Protein AF-A0A940THN2-F1 (afdb_monomer)

pLDDT: mean 83.12, std 12.61, range [49.47, 96.31]

Structure (mmCIF, N/CA/C/O backbone):
data_AF-A0A940THN2-F1
#
_entry.id   AF-A0A940THN2-F1
#
loop_
_atom_site.group_PDB
_atom_site.id
_atom_site.type_symbol
_atom_site.label_atom_id
_atom_site.label_alt_id
_atom_site.label_comp_id
_atom_site.label_asym_id
_atom_site.label_entity_id
_atom_site.label_seq_id
_atom_site.pdbx_PDB_ins_code
_atom_site.Cartn_x
_atom_site.Cartn_y
_atom_site.Cartn_z
_atom_site.occupancy
_atom_site.B_iso_or_equiv
_atom_site.auth_seq_id
_atom_site.auth_comp_id
_atom_site.auth_asym_id
_atom_site.auth_atom_id
_atom_site.pdbx_PDB_model_num
ATOM 1 N N . MET A 1 1 ? 37.361 -10.969 -39.681 1.00 49.47 1 MET A N 1
ATOM 2 C CA . MET A 1 1 ? 36.474 -11.483 -38.612 1.00 49.47 1 MET A CA 1
ATOM 3 C C . MET A 1 1 ? 35.839 -10.278 -37.939 1.00 49.47 1 MET A C 1
ATOM 5 O O . MET A 1 1 ? 36.579 -9.498 -37.368 1.00 49.47 1 MET A O 1
ATOM 9 N N . LYS A 1 2 ? 34.527 -10.053 -38.097 1.00 55.19 2 LYS A N 1
ATOM 10 C CA . LYS A 1 2 ? 33.832 -8.954 -37.401 1.00 55.19 2 LYS A CA 1
ATOM 11 C C . LYS A 1 2 ? 33.765 -9.278 -35.907 1.00 55.19 2 LYS A C 1
ATOM 13 O O . LYS A 1 2 ? 33.383 -10.392 -35.545 1.00 55.19 2 LYS A O 1
ATOM 18 N N . ASP A 1 3 ? 34.151 -8.319 -35.077 1.00 61.59 3 ASP A N 1
ATOM 19 C CA . ASP A 1 3 ? 34.216 -8.450 -33.625 1.00 61.59 3 ASP A CA 1
ATOM 20 C C . ASP A 1 3 ? 32.855 -8.867 -33.052 1.00 61.59 3 ASP A C 1
ATOM 22 O O . ASP A 1 3 ? 31.880 -8.121 -33.100 1.00 61.59 3 ASP A O 1
ATOM 26 N N . LYS A 1 4 ? 32.780 -10.073 -32.475 1.00 61.16 4 LYS A N 1
ATOM 27 C CA . LYS A 1 4 ? 31.561 -10.655 -31.875 1.00 61.16 4 LYS A CA 1
ATOM 28 C C . LYS A 1 4 ? 31.121 -9.961 -30.571 1.00 61.16 4 LYS A C 1
ATOM 30 O O . LYS A 1 4 ? 30.216 -10.443 -29.900 1.00 61.16 4 LYS A O 1
ATOM 35 N N . LYS A 1 5 ? 31.739 -8.825 -30.221 1.00 60.50 5 LYS A N 1
ATOM 36 C CA . LYS A 1 5 ? 31.478 -8.034 -29.004 1.00 60.50 5 LYS A CA 1
ATOM 37 C C . LYS A 1 5 ? 30.007 -7.606 -28.885 1.00 60.50 5 LYS A C 1
ATOM 39 O O . LYS A 1 5 ? 29.480 -7.550 -27.782 1.00 60.50 5 LYS A O 1
ATOM 44 N N . TRP A 1 6 ? 29.330 -7.394 -30.016 1.00 55.84 6 TRP A N 1
ATOM 45 C CA . TRP A 1 6 ? 27.905 -7.051 -30.063 1.00 55.84 6 TRP A CA 1
ATOM 46 C C . TRP A 1 6 ? 26.977 -8.170 -29.553 1.00 55.84 6 TRP A C 1
ATOM 48 O O . TRP A 1 6 ? 25.991 -7.877 -28.887 1.00 55.84 6 TRP A O 1
ATOM 58 N N . LEU A 1 7 ? 27.314 -9.447 -29.777 1.00 65.44 7 LEU A N 1
ATOM 59 C CA . LEU A 1 7 ? 26.529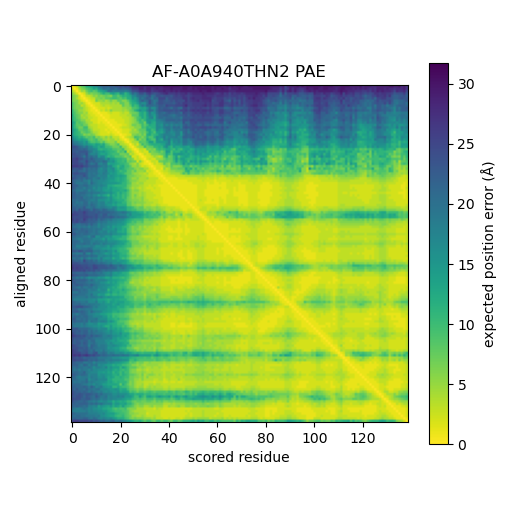 -10.584 -29.270 1.00 65.44 7 LEU A CA 1
ATOM 60 C C . LEU A 1 7 ? 26.653 -10.731 -27.746 1.00 65.44 7 LEU A C 1
ATOM 62 O O . LEU A 1 7 ? 25.688 -11.102 -27.085 1.00 65.44 7 LEU A O 1
ATOM 66 N N . VAL A 1 8 ? 27.821 -10.398 -27.185 1.00 64.94 8 VAL A N 1
ATOM 67 C CA . VAL A 1 8 ? 28.039 -10.384 -25.728 1.00 64.94 8 VAL A CA 1
ATOM 68 C C . VAL A 1 8 ? 27.237 -9.258 -25.072 1.00 64.94 8 VAL A C 1
ATOM 70 O O . VAL A 1 8 ? 26.596 -9.489 -24.055 1.00 64.94 8 VAL A O 1
ATOM 73 N N . LEU A 1 9 ? 27.206 -8.066 -25.678 1.00 62.69 9 LEU A N 1
ATOM 74 C CA . LEU A 1 9 ? 26.415 -6.933 -25.180 1.00 62.69 9 LEU A CA 1
ATOM 75 C C . LEU A 1 9 ? 24.907 -7.223 -25.168 1.00 62.69 9 LEU A C 1
ATOM 77 O O . LEU A 1 9 ? 24.244 -6.909 -24.184 1.00 62.69 9 LEU A O 1
ATOM 81 N N . ILE A 1 10 ? 24.375 -7.875 -26.209 1.00 70.44 10 ILE A N 1
ATOM 82 C CA . ILE A 1 10 ? 22.962 -8.293 -26.247 1.00 70.44 10 ILE A CA 1
ATOM 83 C C . ILE A 1 10 ? 22.673 -9.335 -25.159 1.00 70.44 10 ILE A C 1
ATOM 85 O O . ILE A 1 10 ? 21.658 -9.236 -24.475 1.00 70.44 10 ILE A O 1
ATOM 89 N N . GLY A 1 11 ? 23.573 -10.304 -24.962 1.00 68.38 11 GLY A N 1
ATOM 90 C CA . GLY A 1 11 ? 23.429 -11.315 -23.912 1.00 68.38 11 GLY A CA 1
ATOM 91 C C . GLY A 1 11 ? 23.420 -10.720 -22.500 1.00 68.38 11 GLY A C 1
ATOM 92 O O . GLY A 1 11 ? 22.596 -11.112 -21.680 1.00 68.38 11 GLY A O 1
ATOM 93 N N . VAL A 1 12 ? 24.287 -9.738 -22.230 1.00 68.56 12 VAL A N 1
ATOM 94 C CA . VAL A 1 12 ? 24.322 -9.023 -20.943 1.00 68.56 12 VAL A CA 1
ATOM 95 C C . VAL A 1 12 ? 23.063 -8.178 -20.747 1.00 68.56 12 VAL A C 1
ATOM 97 O O . VAL A 1 12 ? 22.462 -8.242 -19.680 1.00 68.56 12 VAL A O 1
ATOM 100 N N . ALA A 1 13 ? 22.623 -7.441 -21.771 1.00 68.00 13 ALA A N 1
ATOM 101 C CA . ALA A 1 13 ? 21.399 -6.646 -21.692 1.00 68.00 13 ALA A CA 1
ATOM 102 C C . ALA A 1 13 ? 20.177 -7.527 -21.391 1.00 68.00 13 ALA A C 1
ATOM 104 O O . ALA A 1 13 ? 19.451 -7.234 -20.449 1.00 68.00 13 ALA A O 1
ATOM 105 N N . ALA A 1 14 ? 20.009 -8.643 -22.109 1.00 70.56 14 ALA A N 1
ATOM 106 C CA . ALA A 1 14 ? 18.905 -9.579 -21.893 1.00 70.56 14 ALA A CA 1
ATOM 107 C C . ALA A 1 14 ? 18.943 -10.239 -20.503 1.00 70.56 14 ALA A C 1
ATOM 109 O O . ALA A 1 14 ? 17.898 -10.413 -19.881 1.00 70.56 14 ALA A O 1
ATOM 110 N N . ALA A 1 15 ? 20.133 -10.571 -19.989 1.00 68.62 15 ALA A N 1
ATOM 111 C CA . ALA A 1 15 ? 20.285 -11.115 -18.640 1.00 68.62 15 ALA A CA 1
ATOM 112 C C . ALA A 1 15 ? 19.908 -10.091 -17.557 1.00 68.62 15 ALA A C 1
ATOM 114 O O . ALA A 1 15 ? 19.266 -10.456 -16.576 1.00 68.62 15 ALA A O 1
ATOM 115 N N . ILE A 1 16 ? 20.246 -8.812 -17.755 1.00 71.00 16 ILE A N 1
ATOM 116 C CA . ILE A 1 16 ? 19.839 -7.722 -16.857 1.00 71.00 16 ILE A CA 1
ATOM 117 C C . ILE A 1 16 ? 18.320 -7.539 -16.901 1.00 71.00 16 ILE A C 1
ATOM 119 O O . ILE A 1 16 ? 17.694 -7.468 -15.849 1.00 71.00 16 ILE A O 1
ATOM 123 N N . THR A 1 17 ? 17.705 -7.523 -18.090 1.00 61.78 17 THR A N 1
ATOM 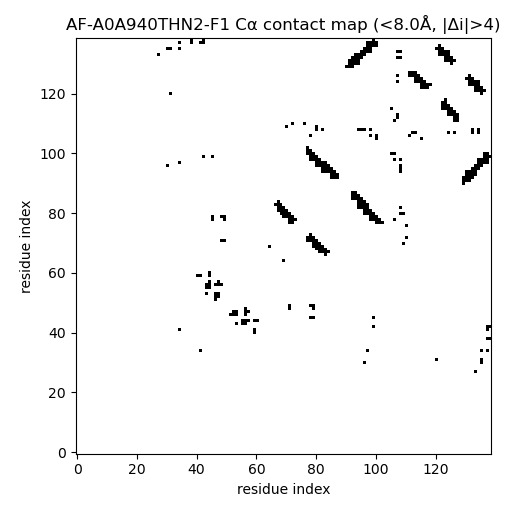124 C CA . THR A 1 17 ? 16.241 -7.385 -18.201 1.00 61.78 17 THR A CA 1
ATOM 125 C C . THR A 1 17 ? 15.519 -8.556 -17.540 1.00 61.78 17 THR A C 1
ATOM 127 O O . THR A 1 17 ? 14.532 -8.357 -16.839 1.00 61.78 17 THR A O 1
ATOM 130 N N . PHE A 1 18 ? 16.030 -9.775 -17.720 1.00 65.88 18 PHE A N 1
ATOM 131 C CA . PHE A 1 18 ? 15.470 -10.973 -17.103 1.00 65.88 18 PHE A CA 1
ATOM 132 C C . PHE A 1 18 ? 15.625 -10.968 -15.576 1.00 65.88 18 PHE A C 1
ATOM 134 O O . PHE A 1 18 ? 14.678 -11.297 -14.868 1.00 65.88 18 PHE A O 1
ATOM 141 N N . ALA A 1 19 ? 16.783 -10.546 -15.058 1.00 63.09 19 ALA A N 1
ATOM 142 C CA . ALA A 1 19 ? 17.013 -10.421 -13.620 1.00 63.09 19 ALA A CA 1
ATOM 143 C C . ALA A 1 19 ? 16.129 -9.337 -12.980 1.00 63.09 19 ALA A C 1
ATOM 145 O O . ALA A 1 19 ? 15.576 -9.564 -11.910 1.00 63.09 19 ALA A O 1
ATOM 146 N N . LEU A 1 20 ? 15.941 -8.193 -13.647 1.00 59.97 20 LEU A N 1
ATOM 147 C CA . LEU A 1 20 ? 15.045 -7.124 -13.187 1.00 59.97 20 LEU A CA 1
ATOM 148 C C . LEU A 1 20 ? 13.575 -7.563 -13.200 1.00 59.97 20 LEU A C 1
ATOM 150 O O . LEU A 1 20 ? 12.832 -7.261 -12.268 1.00 59.97 20 LEU A O 1
ATOM 154 N N . TYR A 1 21 ? 13.157 -8.316 -14.221 1.00 58.09 21 TYR A N 1
ATOM 155 C CA . TYR A 1 21 ? 11.819 -8.906 -14.260 1.00 58.09 21 TYR A CA 1
ATOM 156 C C . TYR A 1 21 ? 11.586 -9.873 -13.089 1.00 58.09 21 TYR A C 1
ATOM 158 O O . TYR A 1 21 ? 10.557 -9.788 -12.430 1.00 58.09 21 TYR A O 1
ATOM 166 N N . TRP A 1 22 ? 12.561 -10.734 -12.777 1.00 50.41 22 TRP A N 1
ATOM 167 C CA . TRP A 1 22 ? 12.457 -11.675 -11.655 1.00 50.41 22 TRP A CA 1
ATOM 168 C C . TRP A 1 22 ? 12.459 -10.977 -10.284 1.00 50.41 22 TRP A C 1
ATOM 170 O O . TRP A 1 22 ? 11.653 -11.295 -9.413 1.00 50.41 22 TRP A O 1
ATOM 180 N N . LEU A 1 23 ? 13.310 -9.963 -10.107 1.00 53.62 23 LEU A N 1
ATOM 181 C CA . LEU A 1 23 ? 13.390 -9.199 -8.858 1.00 53.62 23 LEU A CA 1
ATOM 182 C C . LEU A 1 23 ? 12.091 -8.423 -8.573 1.00 53.62 23 LEU A C 1
ATOM 184 O O . LEU A 1 23 ? 11.654 -8.327 -7.426 1.00 53.62 23 LEU A O 1
ATOM 188 N N . THR A 1 24 ? 11.455 -7.897 -9.624 1.00 56.69 24 THR A N 1
ATOM 189 C CA . THR A 1 24 ? 10.168 -7.191 -9.517 1.00 56.69 24 THR A CA 1
ATOM 190 C C . THR A 1 24 ? 8.979 -8.140 -9.360 1.00 56.69 24 THR A C 1
ATOM 192 O O . THR A 1 24 ? 7.977 -7.759 -8.762 1.00 56.69 24 THR A O 1
ATOM 195 N N . SER A 1 25 ? 9.061 -9.385 -9.845 1.00 58.62 25 SER A N 1
ATOM 196 C CA . SER A 1 25 ? 8.041 -10.400 -9.552 1.00 58.62 25 SER A CA 1
ATOM 197 C C . SER A 1 25 ? 8.107 -10.908 -8.111 1.00 58.62 25 SER A C 1
ATOM 199 O O . SER A 1 25 ? 7.057 -11.133 -7.513 1.00 58.62 25 SER A O 1
ATOM 201 N N . ASP A 1 26 ? 9.306 -11.031 -7.535 1.00 63.03 26 ASP A N 1
ATOM 202 C CA . ASP A 1 26 ? 9.478 -11.479 -6.146 1.00 63.03 26 ASP A CA 1
ATOM 203 C C . ASP A 1 26 ? 8.911 -10.465 -5.145 1.00 63.03 26 ASP A C 1
ATOM 205 O O . ASP A 1 26 ? 8.248 -10.846 -4.183 1.00 63.03 26 ASP A O 1
ATOM 209 N N . THR A 1 27 ? 9.098 -9.167 -5.401 1.00 63.62 27 THR A N 1
ATOM 210 C CA . THR A 1 27 ? 8.534 -8.088 -4.568 1.00 63.62 27 THR A CA 1
ATOM 211 C C . THR A 1 27 ? 7.008 -8.075 -4.611 1.00 63.62 27 THR A C 1
ATOM 213 O O . THR A 1 27 ? 6.376 -7.955 -3.568 1.00 63.62 27 THR A O 1
ATOM 216 N N . LYS A 1 28 ? 6.400 -8.285 -5.785 1.00 66.00 28 LYS A N 1
ATOM 217 C CA . LYS A 1 28 ? 4.937 -8.418 -5.907 1.00 66.00 28 LYS A CA 1
ATOM 218 C C . LYS A 1 28 ? 4.408 -9.637 -5.159 1.00 66.00 28 LYS A C 1
ATOM 220 O O . LYS A 1 28 ? 3.472 -9.511 -4.385 1.00 66.00 28 LYS A O 1
ATOM 225 N N . GLY A 1 29 ? 5.030 -10.803 -5.350 1.00 62.47 29 GLY A N 1
ATOM 226 C CA . GLY A 1 29 ? 4.620 -12.034 -4.669 1.00 62.47 29 GLY A CA 1
ATOM 227 C C . GLY A 1 29 ? 4.737 -11.946 -3.144 1.00 62.47 29 GLY A C 1
ATOM 228 O O . GLY A 1 29 ? 3.879 -12.476 -2.439 1.00 62.47 29 GLY A O 1
ATOM 229 N N . LEU A 1 30 ? 5.760 -11.246 -2.641 1.00 63.12 30 LEU A N 1
ATOM 230 C CA . LEU A 1 30 ? 5.929 -10.966 -1.215 1.00 63.12 30 LEU A CA 1
ATOM 231 C C . LEU A 1 30 ? 4.798 -10.076 -0.683 1.00 63.12 30 LEU A C 1
ATOM 233 O O . LEU A 1 30 ? 4.187 -10.422 0.321 1.00 63.12 30 LEU A O 1
ATOM 237 N N . LEU A 1 31 ? 4.474 -8.987 -1.386 1.00 70.12 31 LEU A N 1
ATOM 238 C CA . LEU A 1 31 ? 3.399 -8.071 -0.993 1.00 70.12 31 LEU A CA 1
ATOM 239 C C . LEU A 1 31 ? 2.034 -8.751 -1.000 1.00 70.12 31 LEU A C 1
ATOM 241 O O . LEU A 1 31 ? 1.317 -8.669 -0.008 1.00 70.12 31 LEU A O 1
ATOM 245 N N . THR A 1 32 ? 1.700 -9.480 -2.066 1.00 71.56 32 THR A N 1
ATOM 246 C CA . THR A 1 32 ? 0.450 -10.246 -2.120 1.00 71.56 32 THR A CA 1
ATOM 247 C C . THR A 1 32 ? 0.383 -11.257 -0.972 1.00 71.56 32 THR A C 1
ATOM 249 O O . THR A 1 32 ? -0.660 -11.419 -0.344 1.00 71.56 32 THR A O 1
ATOM 252 N N . GLY A 1 33 ? 1.494 -11.936 -0.665 1.00 71.62 33 GLY A N 1
ATOM 253 C CA . GLY A 1 33 ? 1.573 -12.879 0.450 1.00 71.62 33 GLY A CA 1
ATOM 254 C C . GLY A 1 33 ? 1.354 -12.210 1.807 1.00 71.62 33 GLY A C 1
ATOM 255 O O . GLY A 1 33 ? 0.535 -12.680 2.596 1.00 71.62 33 GLY A O 1
ATOM 256 N N . ASP A 1 34 ? 2.048 -11.106 2.071 1.00 74.56 34 ASP A N 1
ATOM 257 C CA . ASP A 1 34 ? 1.925 -10.351 3.318 1.00 74.56 34 ASP A CA 1
ATOM 258 C C . ASP A 1 34 ? 0.520 -9.771 3.485 1.00 74.56 34 ASP A C 1
ATOM 260 O O . ASP A 1 34 ? -0.059 -9.897 4.565 1.00 74.56 34 ASP A O 1
ATOM 264 N N . LEU A 1 35 ? -0.077 -9.222 2.425 1.00 75.25 35 LEU A N 1
ATOM 265 C CA . LEU A 1 35 ? -1.448 -8.728 2.469 1.00 75.25 35 LEU A CA 1
ATOM 266 C C . LEU A 1 35 ? -2.436 -9.854 2.757 1.00 75.25 35 LEU A C 1
ATOM 268 O O . LEU A 1 35 ? -3.212 -9.747 3.699 1.00 75.25 35 LEU A O 1
ATOM 272 N N . VAL A 1 36 ? -2.397 -10.951 1.995 1.00 76.94 36 VAL A N 1
ATOM 273 C CA . VAL A 1 36 ? -3.329 -12.079 2.175 1.00 76.94 36 VAL A CA 1
ATOM 274 C C . VAL A 1 36 ? -3.237 -12.663 3.585 1.00 76.94 36 VAL A C 1
ATOM 276 O O . VAL A 1 36 ? -4.257 -13.025 4.167 1.00 76.94 36 VAL A O 1
ATOM 279 N N . ASN A 1 37 ? -2.036 -12.726 4.161 1.00 84.12 37 ASN A N 1
ATOM 280 C CA . ASN A 1 37 ? -1.837 -13.275 5.501 1.00 84.12 37 ASN A CA 1
ATOM 281 C C . ASN A 1 37 ? -2.255 -12.320 6.630 1.00 84.12 37 ASN A C 1
ATOM 283 O O . ASN A 1 37 ? -2.489 -12.788 7.742 1.00 84.12 37 ASN A O 1
ATOM 287 N N . ASN A 1 38 ? -2.331 -11.011 6.372 1.00 89.19 38 ASN A N 1
ATOM 288 C CA . ASN A 1 38 ? -2.535 -9.987 7.405 1.00 89.19 38 ASN A CA 1
ATOM 289 C C . ASN A 1 38 ? -3.724 -9.049 7.124 1.00 89.19 38 ASN A C 1
ATOM 291 O O . ASN A 1 38 ? -3.885 -8.041 7.807 1.00 89.19 38 ASN A O 1
ATOM 295 N N . GLN A 1 39 ? -4.559 -9.357 6.131 1.00 90.38 39 GLN A N 1
ATOM 296 C CA . GLN A 1 39 ? -5.591 -8.455 5.613 1.00 90.38 39 GLN A CA 1
ATOM 297 C C . GLN A 1 39 ? -6.557 -7.951 6.688 1.00 90.38 39 GLN A C 1
ATOM 299 O O . GLN A 1 39 ? -6.842 -6.757 6.742 1.00 90.38 39 GLN A O 1
ATOM 304 N N . GLU A 1 40 ? -7.039 -8.842 7.556 1.00 92.94 40 GLU A N 1
ATOM 305 C CA . GLU A 1 40 ? -7.952 -8.489 8.648 1.00 92.94 40 GLU A CA 1
ATOM 306 C C . GLU A 1 40 ? -7.298 -7.499 9.622 1.00 92.94 40 GLU A C 1
ATOM 308 O O . GLU A 1 40 ? -7.876 -6.462 9.936 1.00 92.94 40 GLU A O 1
ATOM 313 N N . GLU A 1 41 ? -6.057 -7.763 10.032 1.00 94.88 41 GLU A N 1
ATOM 314 C CA . GLU A 1 41 ? 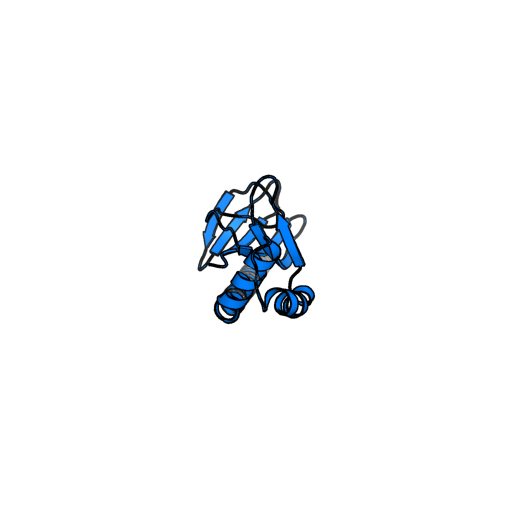-5.325 -6.884 10.942 1.00 94.88 41 GLU A CA 1
ATOM 315 C C . GLU A 1 41 ? -5.025 -5.517 10.311 1.00 94.88 41 GLU A C 1
ATOM 317 O O . GLU A 1 41 ? -5.220 -4.485 10.952 1.00 94.88 41 GLU A O 1
ATOM 322 N N . LEU A 1 42 ? -4.609 -5.486 9.042 1.00 94.81 42 LEU A N 1
ATOM 323 C CA . LEU A 1 42 ? -4.374 -4.234 8.316 1.00 94.81 42 LEU A CA 1
ATOM 324 C C . LEU A 1 42 ? -5.668 -3.422 8.153 1.00 94.81 42 LEU A C 1
ATOM 326 O O . LEU A 1 42 ? -5.636 -2.198 8.264 1.00 94.81 42 LEU A O 1
ATOM 330 N N . THR A 1 43 ? -6.809 -4.092 7.968 1.00 95.12 43 THR A N 1
ATOM 331 C CA . THR A 1 43 ? -8.133 -3.449 7.905 1.00 95.12 43 THR A CA 1
ATOM 332 C C . THR A 1 43 ? -8.504 -2.832 9.252 1.00 95.12 43 THR A C 1
ATOM 334 O O . THR A 1 43 ? -8.867 -1.658 9.319 1.00 95.12 43 THR A O 1
ATOM 337 N N . ILE A 1 44 ? -8.363 -3.594 10.343 1.00 95.38 44 ILE A N 1
ATOM 338 C CA . ILE A 1 44 ? -8.642 -3.123 11.708 1.00 95.38 44 ILE A CA 1
ATOM 339 C C . ILE A 1 44 ? -7.744 -1.933 12.058 1.00 95.38 44 ILE A C 1
ATOM 341 O O . ILE A 1 44 ? -8.211 -0.948 12.635 1.00 95.38 44 ILE A O 1
ATOM 345 N N . LEU A 1 45 ? -6.459 -2.010 11.707 1.00 96.31 45 LEU A N 1
ATOM 346 C CA . LEU A 1 45 ? -5.509 -0.926 11.920 1.00 96.31 45 LEU A CA 1
ATOM 347 C C . LEU A 1 45 ? -5.893 0.318 11.112 1.00 96.31 45 LEU A C 1
ATOM 349 O O . LEU A 1 45 ? -5.943 1.409 11.674 1.00 96.31 45 LEU A O 1
ATOM 353 N N . ALA A 1 46 ? -6.218 0.173 9.827 1.00 95.56 46 ALA A N 1
ATOM 354 C CA . ALA A 1 46 ? -6.625 1.302 8.997 1.00 95.56 46 ALA A CA 1
ATOM 355 C C . ALA A 1 46 ? -7.893 1.985 9.533 1.00 95.56 46 ALA A C 1
ATOM 357 O O . ALA A 1 46 ? -7.939 3.206 9.667 1.00 95.56 46 ALA A O 1
ATOM 358 N N . GLN A 1 47 ? -8.905 1.206 9.918 1.00 94.81 47 GLN A N 1
ATOM 359 C CA . GLN A 1 47 ? -10.132 1.724 10.527 1.00 94.81 47 GLN A CA 1
ATOM 360 C C . GLN A 1 47 ? -9.849 2.458 11.842 1.00 94.81 47 GLN A C 1
ATOM 362 O O . GLN A 1 47 ? -10.377 3.550 12.059 1.00 94.81 47 GLN A O 1
ATOM 367 N N . HIS A 1 48 ? -8.973 1.904 12.686 1.00 95.81 48 HIS A N 1
ATOM 368 C CA . HIS A 1 48 ? -8.530 2.554 13.917 1.00 95.81 48 HIS A CA 1
ATOM 369 C C . HIS A 1 48 ? -7.864 3.910 13.654 1.00 95.81 48 HIS A C 1
ATOM 371 O O . HIS A 1 48 ? -8.192 4.898 14.310 1.00 95.81 48 HIS A O 1
ATOM 377 N N . LEU A 1 49 ? -6.962 3.972 12.672 1.00 95.12 49 LEU A N 1
ATOM 378 C CA . LEU A 1 49 ? -6.248 5.195 12.290 1.00 95.12 49 LEU A CA 1
ATOM 379 C C . LEU A 1 49 ? -7.178 6.268 11.708 1.00 95.12 49 LEU A C 1
ATOM 381 O O . LEU A 1 49 ? -6.933 7.459 11.889 1.00 95.12 49 LEU A O 1
ATOM 385 N N . LEU A 1 50 ? -8.283 5.854 11.088 1.00 94.56 50 LEU A N 1
ATOM 386 C CA . LEU A 1 50 ? -9.365 6.737 10.641 1.00 94.56 50 LEU A CA 1
ATOM 387 C C . LEU A 1 50 ? -10.365 7.097 11.758 1.00 94.56 50 LEU A C 1
ATOM 389 O O . LEU A 1 50 ? -11.407 7.692 11.490 1.00 94.56 50 LEU A O 1
ATOM 393 N N . GLY A 1 51 ? -10.065 6.757 13.015 1.00 92.25 51 GLY A N 1
ATOM 394 C CA . GLY A 1 51 ? -10.854 7.149 14.184 1.00 92.25 51 GLY A CA 1
ATOM 395 C C . GLY A 1 51 ? -12.037 6.235 14.504 1.00 92.25 51 GLY A C 1
ATOM 396 O O . GLY A 1 51 ? -12.883 6.608 15.318 1.00 92.25 51 GLY A O 1
ATOM 397 N N . GLN A 1 52 ? -12.119 5.048 13.899 1.00 89.50 52 GLN A N 1
ATOM 398 C CA . GLN A 1 52 ? -13.115 4.042 14.275 1.00 89.50 52 GLN A CA 1
ATOM 399 C C . GLN A 1 52 ? -12.674 3.319 15.556 1.00 89.50 52 GLN A C 1
ATOM 401 O O . GLN A 1 52 ? -11.488 3.050 15.764 1.00 89.50 52 GLN A O 1
ATOM 406 N N . GLU A 1 53 ? -13.622 3.000 16.442 1.00 86.00 53 GLU A N 1
ATOM 407 C CA . GLU A 1 53 ? -13.293 2.252 17.657 1.00 86.00 53 GLU A CA 1
ATOM 408 C C . GLU A 1 53 ? -12.809 0.840 17.312 1.00 86.00 53 GLU A C 1
ATOM 410 O O . GLU A 1 53 ? -13.490 0.072 16.635 1.00 86.00 53 GLU A O 1
ATOM 415 N N . SER A 1 54 ? -11.635 0.490 17.830 1.00 84.88 54 SER A N 1
ATOM 416 C CA . SER A 1 54 ? -11.045 -0.837 17.719 1.00 84.88 54 SER A CA 1
ATOM 417 C C . SER A 1 54 ? -10.301 -1.157 19.008 1.00 84.88 54 SER A C 1
ATOM 419 O O . SER A 1 54 ? -9.504 -0.347 19.485 1.00 84.88 54 SER A O 1
ATOM 421 N N . ALA A 1 55 ? -10.564 -2.337 19.574 1.00 83.88 55 ALA A N 1
ATOM 422 C CA . ALA A 1 55 ? -9.873 -2.814 20.770 1.00 83.88 55 ALA A CA 1
ATOM 423 C C . ALA A 1 55 ? -8.396 -3.147 20.491 1.00 83.88 55 ALA A C 1
ATOM 425 O O . ALA A 1 55 ? -7.557 -2.995 21.378 1.00 83.88 55 ALA A O 1
ATOM 426 N N . ASP A 1 56 ? -8.085 -3.544 19.255 1.00 92.69 56 ASP A N 1
ATOM 427 C CA . ASP A 1 56 ? -6.776 -4.082 18.876 1.00 92.69 56 ASP A CA 1
ATOM 428 C C . ASP A 1 56 ? -5.917 -3.075 18.094 1.00 92.69 56 ASP A C 1
ATOM 430 O O . ASP A 1 56 ? -4.702 -3.240 17.997 1.00 92.69 56 ASP A O 1
ATOM 434 N N . GLY A 1 57 ? -6.512 -1.993 17.579 1.00 92.19 57 GLY A N 1
ATOM 435 C CA . GLY A 1 57 ? -5.849 -1.048 16.674 1.00 92.19 57 GLY A CA 1
ATOM 436 C C . GLY A 1 57 ? -4.543 -0.452 17.211 1.00 92.19 57 GLY A C 1
ATOM 437 O O . GLY A 1 57 ? -3.558 -0.381 16.481 1.00 92.19 57 GLY A O 1
ATOM 438 N N . ALA A 1 58 ? -4.485 -0.107 18.500 1.00 93.25 58 ALA A N 1
ATOM 439 C CA . ALA A 1 58 ? -3.265 0.425 19.112 1.00 93.25 58 ALA A CA 1
ATOM 440 C C . ALA A 1 58 ? -2.130 -0.615 19.183 1.00 93.25 58 ALA A C 1
ATOM 442 O O . ALA A 1 58 ? -0.965 -0.276 18.982 1.00 93.25 58 ALA A O 1
ATOM 443 N N . ALA A 1 59 ? -2.461 -1.884 19.445 1.00 94.88 59 ALA A N 1
ATOM 444 C CA . ALA A 1 59 ? -1.481 -2.968 19.459 1.00 94.88 59 ALA A CA 1
ATOM 445 C C . ALA A 1 59 ? -0.999 -3.302 18.038 1.00 94.88 59 ALA A C 1
ATOM 447 O O . ALA A 1 59 ? 0.182 -3.575 17.826 1.00 94.88 59 ALA A O 1
ATOM 448 N N . LEU A 1 60 ? -1.899 -3.233 17.055 1.00 96.06 60 LEU A N 1
ATOM 449 C CA . LEU A 1 60 ? -1.559 -3.425 15.647 1.00 96.06 60 LEU A CA 1
ATOM 450 C C . LEU A 1 60 ? -0.666 -2.297 15.117 1.00 96.06 60 LEU A C 1
ATOM 452 O O . LEU A 1 60 ? 0.252 -2.567 14.347 1.00 96.06 60 LEU A O 1
ATOM 456 N N . LEU A 1 61 ? -0.862 -1.055 15.569 1.00 95.25 61 LEU A N 1
ATOM 457 C CA . LEU A 1 61 ? 0.021 0.056 15.211 1.00 95.25 61 LEU A CA 1
ATOM 458 C C . LEU A 1 61 ? 1.458 -0.189 15.695 1.00 95.25 61 LEU A C 1
ATOM 460 O O . LEU A 1 61 ? 2.402 -0.009 14.927 1.00 95.25 61 LEU A O 1
ATOM 464 N N . ASP A 1 62 ? 1.636 -0.647 16.936 1.00 94.12 62 ASP A N 1
ATOM 465 C CA . ASP A 1 62 ? 2.957 -1.015 17.470 1.00 94.12 62 ASP A CA 1
ATOM 466 C C . ASP A 1 62 ? 3.594 -2.156 16.656 1.00 94.12 62 ASP A C 1
ATOM 468 O O . ASP A 1 62 ? 4.751 -2.064 16.245 1.00 94.12 62 ASP A O 1
ATOM 472 N N . LYS A 1 63 ? 2.804 -3.186 16.319 1.00 94.25 63 LYS A N 1
ATOM 473 C CA . LYS A 1 63 ? 3.246 -4.319 15.490 1.00 94.25 63 LYS A CA 1
ATOM 474 C C . LYS A 1 63 ? 3.747 -3.866 14.114 1.00 94.25 63 LYS A C 1
ATOM 476 O O . LYS A 1 63 ? 4.830 -4.274 13.694 1.00 94.25 63 LYS A O 1
ATOM 481 N N . TYR A 1 64 ? 2.970 -3.045 13.409 1.00 93.62 64 TYR A N 1
ATOM 482 C CA . TYR A 1 64 ? 3.201 -2.756 11.991 1.00 93.62 64 TYR A CA 1
ATOM 483 C C . TYR A 1 64 ? 4.032 -1.500 11.712 1.00 93.62 64 TYR A C 1
ATOM 485 O O . TYR A 1 64 ? 4.673 -1.449 10.667 1.00 93.62 64 TYR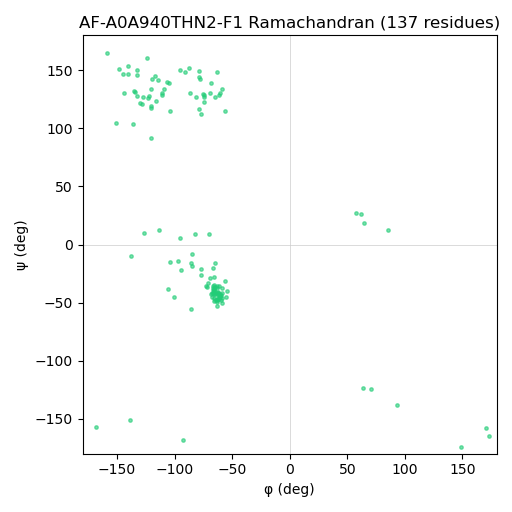 A O 1
ATOM 493 N N . SER A 1 65 ? 4.122 -0.539 12.636 1.00 92.81 65 SER A N 1
ATOM 494 C CA . SER A 1 65 ? 4.908 0.701 12.443 1.00 92.81 65 SER A CA 1
ATOM 495 C C . SER A 1 65 ? 6.421 0.485 12.313 1.00 92.81 65 SER A C 1
ATOM 497 O O . SER A 1 65 ? 7.143 1.366 11.853 1.00 92.81 65 SER A O 1
ATOM 499 N N . SER A 1 66 ? 6.923 -0.690 12.705 1.00 89.69 66 SER A N 1
ATOM 500 C CA . SER A 1 66 ? 8.318 -1.091 12.476 1.00 89.69 66 SER A CA 1
ATOM 501 C C . SER A 1 66 ? 8.561 -1.729 11.103 1.00 89.69 66 SER A C 1
ATOM 503 O O . SER A 1 66 ? 9.712 -1.861 10.686 1.00 89.69 66 SER A O 1
ATOM 505 N N . THR A 1 67 ? 7.492 -2.152 10.423 1.00 90.19 67 THR A N 1
ATOM 506 C CA . THR A 1 67 ? 7.537 -2.868 9.137 1.00 90.19 67 THR A CA 1
ATOM 507 C C . THR A 1 67 ? 7.127 -1.965 7.980 1.00 90.19 67 THR A C 1
ATOM 509 O O . THR A 1 67 ? 7.731 -2.039 6.913 1.00 90.19 67 THR A O 1
ATOM 512 N N . TYR A 1 68 ? 6.129 -1.110 8.201 1.00 93.50 68 TYR A N 1
ATOM 513 C CA . TYR A 1 68 ? 5.602 -0.186 7.209 1.00 93.50 68 TYR A CA 1
ATOM 514 C C . TYR A 1 68 ? 5.755 1.249 7.692 1.00 93.50 68 TYR A C 1
ATOM 516 O O . TYR A 1 68 ? 5.544 1.552 8.868 1.00 93.50 68 TYR A O 1
ATOM 524 N N . GLU A 1 69 ? 6.069 2.136 6.758 1.00 94.50 69 GLU A N 1
ATOM 525 C CA . GLU A 1 69 ? 5.748 3.549 6.919 1.00 94.50 69 GLU A CA 1
ATOM 526 C C . GLU A 1 69 ? 4.237 3.706 6.694 1.00 94.50 69 GLU A C 1
ATOM 528 O O . GLU A 1 69 ? 3.686 3.134 5.753 1.00 94.50 69 GLU A O 1
ATOM 533 N N . ILE A 1 70 ? 3.554 4.368 7.631 1.00 95.19 70 ILE A N 1
ATOM 534 C CA . ILE A 1 70 ? 2.091 4.436 7.663 1.00 95.19 70 ILE A CA 1
ATOM 535 C C . ILE A 1 70 ? 1.663 5.892 7.583 1.00 95.19 70 ILE A C 1
ATOM 537 O O . ILE A 1 70 ? 1.916 6.658 8.515 1.00 95.19 70 ILE A O 1
ATOM 541 N N . ASP A 1 71 ? 0.949 6.231 6.516 1.00 94.38 71 ASP A N 1
ATOM 542 C CA . ASP A 1 71 ? 0.416 7.569 6.281 1.00 94.38 71 ASP A CA 1
ATOM 543 C C . ASP A 1 71 ? -1.111 7.555 6.308 1.00 94.38 71 ASP A C 1
ATOM 545 O O . ASP A 1 71 ? -1.759 6.615 5.843 1.00 94.38 71 ASP A O 1
ATOM 549 N N . VAL A 1 72 ? -1.699 8.609 6.878 1.00 94.19 72 VAL A N 1
ATOM 550 C CA . VAL A 1 72 ? -3.152 8.783 6.987 1.00 94.19 72 VAL A CA 1
ATOM 551 C C . VAL A 1 72 ? -3.544 10.067 6.275 1.00 94.19 72 VAL A C 1
ATOM 553 O O . VAL A 1 72 ? -3.149 11.159 6.686 1.00 94.19 72 VAL A O 1
ATOM 556 N N . TRP A 1 73 ? -4.376 9.936 5.249 1.00 91.25 73 TRP A N 1
ATOM 557 C CA . TRP A 1 73 ? -4.863 11.045 4.436 1.00 91.25 73 TRP A CA 1
ATOM 558 C C . TRP A 1 73 ? -6.347 11.277 4.727 1.00 91.25 73 TRP A C 1
ATOM 560 O O . TRP A 1 73 ? -7.119 10.322 4.825 1.00 91.25 73 TRP A O 1
ATOM 570 N N . GLN A 1 74 ? -6.746 12.538 4.931 1.00 86.62 74 GLN A N 1
ATOM 571 C CA . GLN A 1 74 ? -8.135 12.912 5.261 1.00 86.62 74 GLN A CA 1
ATOM 572 C C . GLN A 1 74 ? -8.650 14.164 4.529 1.00 86.62 74 GLN A C 1
ATOM 574 O O . GLN A 1 74 ? -9.837 14.461 4.633 1.00 86.62 74 GLN A O 1
ATOM 579 N N . GLU A 1 75 ? -7.792 14.920 3.834 1.00 79.81 75 GLU A N 1
ATOM 580 C CA . GLU A 1 75 ? -8.185 16.203 3.227 1.00 79.81 75 GLU A CA 1
ATOM 581 C C . GLU A 1 75 ? -8.812 16.032 1.835 1.00 79.81 75 GLU A C 1
ATOM 583 O O . GLU A 1 75 ? -9.946 16.460 1.633 1.00 79.81 75 GLU A O 1
ATOM 588 N N . ASP A 1 76 ? -8.110 15.376 0.906 1.00 79.50 76 ASP A N 1
ATOM 589 C CA . ASP A 1 76 ? -8.589 15.182 -0.473 1.00 79.50 76 ASP A CA 1
ATOM 590 C C . ASP A 1 76 ? -9.181 13.789 -0.696 1.00 79.50 76 ASP A C 1
ATOM 592 O O . ASP A 1 76 ? -10.256 13.640 -1.274 1.00 79.50 76 ASP A O 1
ATOM 596 N N . LYS A 1 77 ? -8.483 12.760 -0.207 1.00 84.06 77 LYS A N 1
ATOM 597 C CA . LYS A 1 77 ? -8.931 11.370 -0.232 1.00 84.06 77 LYS A CA 1
ATOM 598 C C . LYS A 1 77 ? -8.721 10.759 1.136 1.00 84.06 77 LYS A C 1
ATOM 600 O O . LYS A 1 77 ? -7.622 10.824 1.684 1.00 84.06 77 LYS A O 1
ATOM 605 N N . VAL A 1 78 ? -9.779 10.169 1.684 1.00 91.31 78 VAL A N 1
ATOM 606 C CA . VAL A 1 78 ? -9.683 9.452 2.952 1.00 91.31 78 VAL A CA 1
ATOM 607 C C . VAL A 1 78 ? -9.041 8.098 2.682 1.00 91.31 78 VAL A C 1
ATOM 609 O O . VAL A 1 78 ? -9.638 7.251 2.018 1.00 91.31 78 VAL A O 1
ATOM 612 N N . CYS A 1 79 ? -7.827 7.880 3.173 1.00 93.50 79 CYS A N 1
ATOM 613 C CA . CYS A 1 79 ? -7.150 6.594 3.043 1.00 93.50 79 CYS A CA 1
ATOM 614 C C . CYS A 1 79 ? -6.044 6.408 4.086 1.00 93.50 79 CYS A C 1
ATOM 616 O O . CYS A 1 79 ? -5.610 7.350 4.752 1.00 93.50 79 CYS A O 1
ATOM 618 N N . VAL A 1 80 ? -5.606 5.159 4.223 1.00 95.25 80 VAL A N 1
ATOM 619 C CA . VAL A 1 80 ? -4.403 4.788 4.972 1.00 95.25 80 VAL A CA 1
ATOM 620 C C . VAL A 1 80 ? -3.471 4.055 4.027 1.00 95.25 80 VAL A C 1
ATOM 622 O O . VAL A 1 80 ? -3.887 3.099 3.372 1.00 95.25 80 VAL A O 1
ATOM 625 N N . GLU A 1 81 ? -2.224 4.492 3.960 1.00 95.19 81 GLU A N 1
ATOM 626 C CA . GLU A 1 81 ? -1.177 3.888 3.145 1.00 95.19 81 GLU A CA 1
ATOM 627 C C . GLU A 1 81 ? -0.217 3.106 4.042 1.00 95.19 81 GLU A C 1
ATOM 629 O O . GLU A 1 81 ? 0.134 3.550 5.131 1.00 95.19 81 GLU A O 1
ATOM 634 N N . PHE A 1 82 ? 0.206 1.933 3.577 1.00 94.75 82 PHE A N 1
ATOM 635 C CA . PHE A 1 82 ? 1.204 1.089 4.227 1.00 94.75 82 PHE A CA 1
ATOM 636 C C . PHE A 1 82 ? 2.367 0.903 3.259 1.00 94.75 82 PHE A C 1
ATOM 638 O O . PHE A 1 82 ? 2.362 0.007 2.409 1.00 94.75 82 PHE A O 1
ATOM 645 N N . HIS A 1 83 ? 3.355 1.781 3.351 1.00 92.94 83 HIS A N 1
ATOM 646 C CA . HIS A 1 83 ? 4.514 1.789 2.479 1.00 92.94 83 HIS A CA 1
ATOM 647 C C . HIS A 1 83 ? 5.520 0.717 2.923 1.00 92.94 83 HIS A C 1
ATOM 649 O O . HIS A 1 83 ? 6.067 0.751 4.026 1.00 92.94 83 HIS A O 1
ATOM 655 N N . ALA A 1 84 ? 5.744 -0.267 2.049 1.00 91.62 84 ALA A N 1
ATOM 656 C CA . ALA A 1 84 ? 6.608 -1.420 2.304 1.00 91.62 84 ALA A CA 1
ATOM 657 C C . ALA A 1 84 ? 8.027 -1.246 1.744 1.00 91.62 84 ALA A C 1
ATOM 659 O O . ALA A 1 84 ? 8.935 -2.004 2.095 1.00 91.62 84 ALA A O 1
ATOM 660 N N . GLY A 1 85 ? 8.236 -0.259 0.874 1.00 89.00 85 GLY A N 1
ATOM 661 C CA . GLY A 1 85 ? 9.557 0.148 0.421 1.00 89.00 85 GLY A CA 1
ATOM 662 C C . GLY A 1 85 ? 9.578 0.675 -1.006 1.00 89.00 85 GLY A C 1
ATOM 663 O O . GLY A 1 85 ? 8.555 0.826 -1.671 1.00 89.00 85 GLY A O 1
ATOM 664 N N . ALA A 1 86 ? 10.795 0.931 -1.483 1.00 88.88 86 ALA A N 1
ATOM 665 C CA . ALA A 1 86 ? 11.032 1.503 -2.796 1.00 88.88 86 ALA A CA 1
ATOM 666 C C . ALA A 1 86 ? 12.246 0.878 -3.491 1.00 88.88 86 ALA A C 1
ATOM 668 O O . ALA A 1 86 ? 13.204 0.434 -2.854 1.00 88.88 86 ALA A O 1
ATOM 669 N N . SER A 1 87 ? 12.232 0.904 -4.820 1.00 85.62 87 SER A N 1
ATOM 670 C CA . SER A 1 87 ? 13.373 0.579 -5.674 1.00 85.62 87 SER A CA 1
ATOM 671 C C . SER A 1 87 ? 13.733 1.772 -6.553 1.00 85.62 87 SER A C 1
ATOM 673 O O . SER A 1 87 ? 12.849 2.365 -7.167 1.00 85.62 87 SER A O 1
ATOM 675 N N . ILE A 1 88 ? 15.024 2.097 -6.639 1.00 83.12 88 ILE A N 1
ATOM 676 C CA . ILE A 1 88 ? 15.533 3.258 -7.381 1.00 83.12 88 ILE A CA 1
ATOM 677 C C . ILE A 1 88 ? 16.313 2.782 -8.608 1.00 83.12 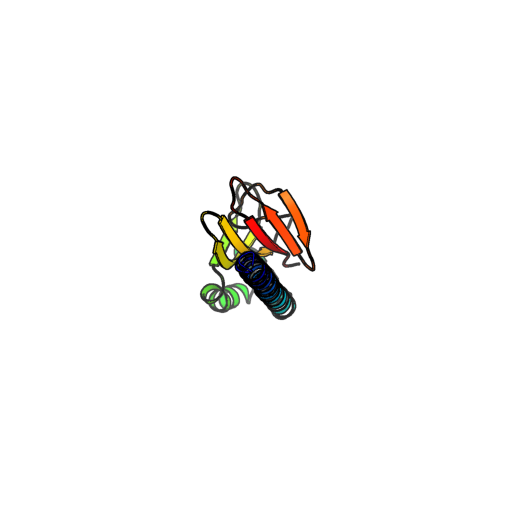88 ILE A C 1
ATOM 679 O O . ILE A 1 88 ? 17.225 1.956 -8.485 1.00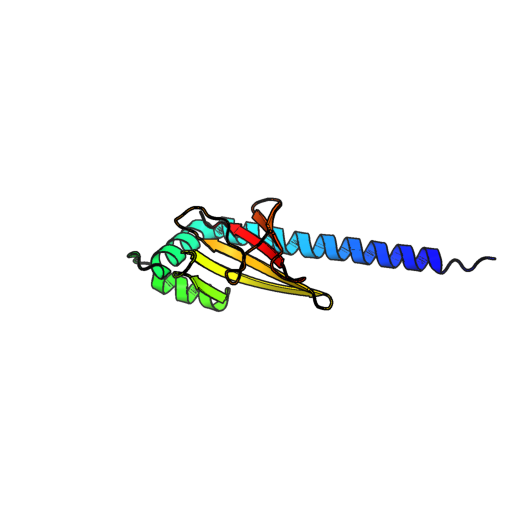 83.12 88 ILE A O 1
ATOM 683 N N . PHE A 1 89 ? 16.003 3.338 -9.778 1.00 77.75 89 PHE A N 1
ATOM 684 C CA . PHE A 1 89 ? 16.752 3.114 -11.012 1.00 77.75 89 PHE A CA 1
ATOM 685 C C . PHE A 1 89 ? 16.962 4.429 -11.775 1.00 77.75 89 PHE A C 1
ATOM 687 O O . PHE A 1 89 ? 16.076 4.937 -12.450 1.00 77.75 89 PHE A O 1
ATOM 694 N N . GLY A 1 90 ? 18.174 4.984 -11.700 1.00 83.62 90 GLY A N 1
ATOM 695 C CA . GLY A 1 90 ? 18.438 6.305 -12.275 1.00 83.62 90 GLY A CA 1
ATOM 696 C C . GLY A 1 90 ? 17.741 7.403 -11.468 1.00 83.62 90 GLY A C 1
ATOM 697 O O . GLY A 1 90 ? 18.002 7.516 -10.272 1.00 83.62 90 GLY A O 1
ATOM 698 N N . SER A 1 91 ? 16.912 8.218 -12.126 1.00 80.94 91 SER A N 1
ATOM 699 C CA . SER A 1 91 ? 16.026 9.197 -11.475 1.00 80.94 91 SER A CA 1
ATOM 700 C C . SER A 1 91 ? 14.692 8.595 -11.027 1.00 80.94 91 SER A C 1
ATOM 702 O O . SER A 1 91 ? 14.056 9.158 -10.142 1.00 80.94 91 SER A O 1
ATOM 704 N N . GLU A 1 92 ? 14.324 7.435 -11.576 1.00 82.88 92 GLU A N 1
ATOM 705 C CA . GLU A 1 92 ? 13.046 6.778 -11.325 1.00 82.88 92 GLU A CA 1
ATOM 706 C C . GLU A 1 92 ? 13.040 6.131 -9.939 1.00 82.88 92 GLU A C 1
ATOM 708 O O . GLU A 1 92 ? 13.934 5.344 -9.595 1.00 82.88 92 GLU A O 1
ATOM 713 N N . THR A 1 93 ? 11.998 6.410 -9.159 1.00 85.00 93 THR A N 1
ATOM 714 C CA . THR A 1 93 ? 11.706 5.691 -7.917 1.00 85.00 93 THR A CA 1
ATOM 715 C C . THR A 1 93 ? 10.373 4.966 -8.044 1.00 85.00 93 THR A C 1
ATOM 717 O O . THR A 1 93 ? 9.338 5.562 -8.335 1.00 85.00 93 THR A O 1
ATOM 720 N N . SER A 1 94 ? 10.404 3.650 -7.835 1.00 88.56 94 SER A N 1
ATOM 721 C CA . SER A 1 94 ? 9.215 2.802 -7.783 1.00 88.56 94 SER A CA 1
ATOM 722 C C . SER A 1 94 ? 8.903 2.429 -6.339 1.00 88.56 94 SER A C 1
ATOM 724 O O . SER A 1 94 ? 9.689 1.718 -5.717 1.00 88.56 94 SER A O 1
ATOM 726 N N . TYR A 1 95 ? 7.764 2.882 -5.829 1.00 90.50 95 TYR A N 1
ATOM 727 C CA . TYR A 1 95 ? 7.279 2.612 -4.477 1.00 90.50 95 TYR A CA 1
ATOM 728 C C . TYR A 1 95 ? 6.323 1.424 -4.465 1.00 90.50 95 TYR A C 1
ATOM 730 O O . TYR A 1 95 ? 5.621 1.165 -5.446 1.00 90.50 95 TYR A O 1
ATOM 738 N N . TYR A 1 96 ? 6.272 0.690 -3.363 1.00 91.38 96 TYR A N 1
ATOM 739 C CA . TYR A 1 96 ? 5.357 -0.432 -3.247 1.00 91.38 96 TYR A CA 1
ATOM 740 C C . TYR A 1 96 ? 4.803 -0.606 -1.837 1.00 91.38 96 TYR A C 1
ATOM 742 O O . TYR A 1 96 ? 5.464 -0.310 -0.841 1.00 91.38 96 TYR A O 1
ATOM 750 N N . GLY A 1 97 ? 3.561 -1.076 -1.752 1.00 93.56 97 GLY A N 1
ATOM 751 C CA . GLY A 1 97 ? 2.856 -1.176 -0.480 1.00 93.56 97 GLY A CA 1
ATOM 752 C C . GLY A 1 97 ? 1.380 -1.511 -0.629 1.00 93.56 97 GLY A C 1
ATOM 753 O O . GLY A 1 97 ? 0.943 -2.046 -1.651 1.00 93.56 97 GLY A O 1
ATOM 754 N N . PHE A 1 98 ? 0.618 -1.169 0.402 1.00 93.75 98 PHE A N 1
ATOM 755 C CA . PHE A 1 98 ? -0.823 -1.383 0.468 1.00 93.75 98 PHE A CA 1
ATOM 756 C C . PHE A 1 98 ? -1.554 -0.078 0.727 1.00 93.75 98 PHE A C 1
ATOM 758 O O . PHE A 1 98 ? -0.972 0.874 1.245 1.00 93.75 98 PHE A O 1
ATOM 765 N N . TYR A 1 99 ? -2.845 -0.053 0.425 1.00 93.81 99 TYR A N 1
ATOM 766 C CA . TYR A 1 99 ? -3.704 1.048 0.836 1.00 93.81 99 TYR A CA 1
ATOM 767 C C . TYR A 1 99 ? -5.075 0.544 1.281 1.00 93.81 99 TYR A C 1
ATOM 769 O O . TYR A 1 99 ? -5.606 -0.417 0.729 1.00 93.81 99 TYR A O 1
ATOM 777 N N . TYR A 1 100 ? -5.666 1.220 2.256 1.00 94.50 100 TYR A N 1
ATOM 778 C CA . TYR A 1 100 ? -7.069 1.082 2.628 1.00 94.50 100 TYR A CA 1
ATOM 779 C C . TYR A 1 100 ? -7.806 2.365 2.248 1.00 94.50 100 TYR A C 1
ATOM 781 O O . TYR A 1 100 ? -7.387 3.455 2.636 1.00 94.50 100 TYR A O 1
ATOM 789 N N . SER A 1 101 ? -8.919 2.241 1.524 1.00 93.06 101 SER A N 1
ATOM 790 C CA . SER A 1 101 ? -9.829 3.354 1.235 1.00 93.06 101 SER A CA 1
ATOM 791 C C . SER A 1 101 ? -11.264 2.935 1.572 1.00 93.06 101 SER A C 1
ATOM 793 O O . SER A 1 101 ? -11.755 1.964 0.983 1.00 93.06 101 SER A O 1
ATOM 795 N N . PRO A 1 102 ? -11.959 3.650 2.479 1.00 91.25 102 PRO A N 1
ATOM 796 C CA . PRO A 1 102 ? -13.356 3.373 2.800 1.00 91.25 102 PRO A CA 1
ATOM 797 C C . PRO A 1 102 ? -14.301 3.656 1.623 1.00 91.25 102 PRO A C 1
ATOM 799 O O . PRO A 1 102 ? -15.407 3.123 1.597 1.00 91.25 102 PRO A O 1
ATOM 802 N N . GLU A 1 103 ? -13.875 4.471 0.656 1.00 89.88 103 GLU A N 1
ATOM 803 C CA . GLU A 1 103 ? -14.665 4.847 -0.523 1.00 89.88 103 GLU A CA 1
ATOM 804 C C . GLU A 1 103 ? -14.370 3.969 -1.750 1.00 89.88 103 GLU A C 1
ATOM 806 O O . GLU A 1 103 ? -14.919 4.206 -2.822 1.00 89.88 103 GLU A O 1
ATOM 811 N N . ASP A 1 104 ? -13.544 2.925 -1.592 1.00 87.69 104 ASP A N 1
ATOM 812 C CA . ASP A 1 104 ? -13.137 2.015 -2.675 1.00 87.69 104 ASP A CA 1
ATOM 813 C C . ASP A 1 104 ? -12.447 2.731 -3.854 1.00 87.69 104 ASP A C 1
ATOM 815 O O . ASP A 1 104 ? -12.465 2.272 -4.996 1.00 87.69 104 ASP A O 1
ATOM 819 N N . GLU A 1 105 ? -11.810 3.870 -3.578 1.00 89.12 105 GLU A N 1
ATOM 820 C CA . GLU A 1 105 ? -11.042 4.603 -4.578 1.00 89.12 105 GLU A CA 1
ATOM 821 C C . GLU A 1 105 ? -9.667 3.967 -4.802 1.00 89.12 105 GLU A C 1
ATOM 823 O O . GLU A 1 105 ? -9.064 3.404 -3.888 1.00 89.12 105 GLU A O 1
ATOM 828 N N . LEU A 1 106 ? -9.131 4.086 -6.021 1.00 90.06 106 LEU A N 1
ATOM 829 C CA . LEU A 1 106 ? -7.729 3.760 -6.283 1.00 90.06 106 LEU A CA 1
ATOM 830 C C . LEU A 1 106 ? -6.831 4.864 -5.721 1.00 90.06 106 LEU A C 1
ATOM 832 O O . LEU A 1 106 ? -7.003 6.046 -6.042 1.00 90.06 106 LEU A O 1
ATOM 836 N N . ILE A 1 107 ? -5.859 4.454 -4.908 1.00 91.06 107 ILE A N 1
ATOM 837 C CA . ILE A 1 107 ? -4.914 5.337 -4.228 1.00 91.06 107 ILE A CA 1
ATOM 838 C C . ILE A 1 107 ? -3.494 4.919 -4.605 1.00 91.06 107 ILE A C 1
ATOM 840 O O . ILE A 1 107 ? -3.122 3.754 -4.471 1.00 91.06 107 ILE A O 1
ATOM 844 N N . ALA A 1 108 ? -2.712 5.875 -5.097 1.00 90.62 108 ALA A N 1
ATOM 845 C CA . ALA A 1 108 ? -1.273 5.738 -5.259 1.00 90.62 108 ALA A CA 1
ATOM 846 C C . ALA A 1 108 ? -0.604 6.161 -3.953 1.00 90.62 108 ALA A C 1
ATOM 848 O O . ALA A 1 108 ? -1.148 7.004 -3.249 1.00 90.62 108 ALA A O 1
ATOM 849 N N . LEU A 1 109 ? 0.574 5.613 -3.656 1.00 88.62 109 LEU A N 1
ATOM 850 C CA . LEU A 1 109 ? 1.311 6.013 -2.457 1.00 88.62 109 LEU A CA 1
ATOM 851 C C . LEU A 1 109 ? 1.711 7.492 -2.524 1.00 88.62 109 LEU A C 1
ATOM 853 O O . LEU A 1 109 ? 1.999 8.019 -3.604 1.00 88.62 109 LEU A O 1
ATOM 857 N N . HIS A 1 110 ? 1.769 8.122 -1.354 1.00 85.75 110 HIS A N 1
ATOM 858 C CA . HIS A 1 110 ? 2.019 9.546 -1.145 1.00 85.75 110 HIS A CA 1
ATOM 859 C C . HIS A 1 110 ? 0.955 10.468 -1.761 1.00 85.75 110 HIS A C 1
ATOM 861 O O . HIS A 1 110 ? 1.257 11.612 -2.109 1.00 85.75 110 HIS A O 1
ATOM 867 N N . GLY A 1 111 ? -0.281 9.983 -1.921 1.00 71.31 111 GLY A N 1
ATOM 868 C CA . GLY A 1 111 ? -1.415 10.813 -2.339 1.00 71.31 111 GLY A CA 1
ATOM 869 C C . GLY A 1 111 ? -1.315 11.418 -3.746 1.00 71.31 111 GLY A C 1
ATOM 870 O O . GLY A 1 111 ? -2.020 12.380 -4.046 1.00 71.31 111 GLY A O 1
ATOM 871 N N . HIS A 1 112 ? -0.454 10.893 -4.623 1.00 71.56 112 HIS A N 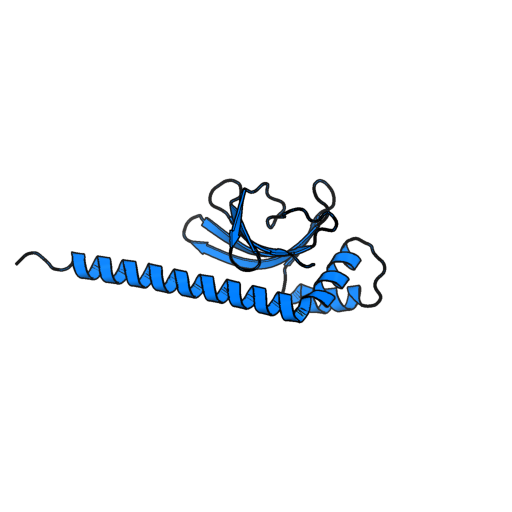1
ATOM 872 C CA . HIS A 1 112 ? -0.319 11.415 -5.983 1.00 71.56 112 HIS A CA 1
ATOM 873 C C . HIS A 1 112 ? -1.568 11.136 -6.835 1.00 71.56 112 HIS A C 1
ATOM 875 O O . HIS A 1 112 ? -2.111 10.026 -6.831 1.00 71.56 112 HIS A O 1
ATOM 881 N N . GLU A 1 113 ? -1.982 12.116 -7.647 1.00 81.50 113 GLU A N 1
ATOM 882 C CA . GLU A 1 113 ? -2.781 11.803 -8.832 1.00 81.50 113 GLU A CA 1
ATOM 883 C C . GLU A 1 113 ? -1.950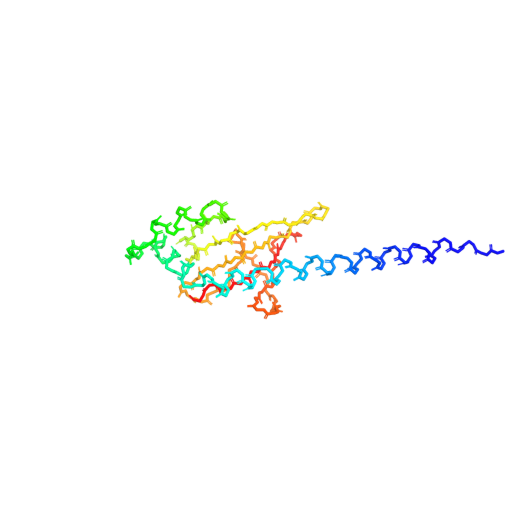 10.896 -9.744 1.00 81.50 113 GLU A C 1
ATOM 885 O O . GLU A 1 113 ? -0.773 11.155 -10.003 1.00 81.50 113 GLU A O 1
ATOM 890 N N . ALA A 1 114 ? -2.549 9.792 -10.185 1.00 88.69 114 ALA A N 1
ATOM 891 C CA . ALA A 1 114 ? -1.830 8.771 -10.921 1.00 88.69 114 ALA A CA 1
ATOM 892 C C . ALA A 1 114 ? -2.726 8.063 -11.932 1.00 88.69 114 ALA A C 1
ATOM 894 O O . ALA A 1 114 ? -3.933 7.890 -11.732 1.00 88.69 114 ALA A O 1
ATOM 895 N N . GLU A 1 115 ? -2.102 7.593 -13.006 1.00 90.94 115 GLU A N 1
ATOM 896 C CA . GLU A 1 115 ? -2.721 6.644 -13.921 1.00 90.94 115 GLU A CA 1
ATOM 897 C C . GLU A 1 115 ? -2.493 5.222 -13.412 1.00 90.94 115 GLU A C 1
ATOM 899 O O . GLU A 1 115 ? -1.361 4.834 -13.118 1.00 90.94 115 GLU A O 1
ATOM 904 N N . PHE A 1 116 ? -3.562 4.425 -13.344 1.00 92.06 116 PHE A N 1
ATOM 905 C CA . PHE A 1 116 ? -3.506 3.049 -12.855 1.00 92.06 116 PHE A CA 1
ATOM 906 C C . PHE A 1 116 ? -3.643 2.037 -13.987 1.00 92.06 116 PHE A C 1
ATOM 908 O O . PHE A 1 116 ? -4.476 2.167 -14.884 1.00 92.06 116 PHE A O 1
ATOM 915 N N . THR A 1 117 ? -2.855 0.970 -13.908 1.00 93.62 117 THR A N 1
ATOM 916 C CA . THR A 1 117 ? -2.963 -0.204 -14.776 1.00 93.62 117 THR A CA 1
ATOM 917 C C . THR A 1 117 ? -3.045 -1.454 -13.914 1.00 93.62 117 THR A C 1
ATOM 919 O O . THR A 1 117 ? -2.185 -1.675 -13.063 1.00 93.62 117 THR A O 1
ATOM 922 N N . ALA A 1 118 ? -4.070 -2.279 -14.138 1.00 92.19 118 ALA A N 1
ATOM 923 C CA . ALA A 1 118 ? -4.237 -3.538 -13.416 1.00 92.19 118 ALA A CA 1
ATOM 924 C C . ALA A 1 118 ? -3.024 -4.459 -13.633 1.00 92.19 118 ALA A C 1
ATOM 926 O O . ALA A 1 118 ? -2.571 -4.639 -14.767 1.00 92.19 118 ALA A O 1
ATOM 927 N N . ASP A 1 119 ? -2.515 -5.054 -12.555 1.00 87.25 119 ASP A N 1
ATOM 928 C CA . ASP A 1 119 ? -1.351 -5.940 -12.582 1.00 87.25 119 ASP A CA 1
ATOM 929 C C . ASP A 1 119 ? -1.448 -6.978 -11.457 1.00 87.25 119 ASP A C 1
ATOM 931 O O . ASP A 1 119 ? -1.243 -6.674 -10.287 1.00 87.25 119 ASP A O 1
ATOM 935 N N . GLY A 1 120 ? -1.781 -8.224 -11.795 1.00 87.38 120 GLY A N 1
ATOM 936 C CA . GLY A 1 120 ? -1.923 -9.286 -10.797 1.00 87.38 120 GLY A CA 1
ATOM 937 C C . GLY A 1 120 ? -3.056 -9.017 -9.800 1.00 87.38 120 GLY A C 1
ATOM 938 O O . GLY A 1 120 ? -4.209 -8.880 -10.206 1.00 87.38 120 GLY A O 1
ATOM 939 N N . ALA A 1 121 ? -2.725 -9.005 -8.506 1.00 87.81 121 ALA A N 1
ATOM 940 C CA . ALA A 1 121 ? -3.669 -8.764 -7.410 1.00 87.81 121 ALA A CA 1
ATOM 941 C C . ALA A 1 121 ? -3.887 -7.268 -7.111 1.00 87.81 121 ALA A C 1
ATOM 943 O O . ALA A 1 121 ? -4.771 -6.920 -6.329 1.00 87.81 121 ALA A O 1
ATOM 944 N N . GLY A 1 122 ? -3.104 -6.392 -7.742 1.00 91.44 122 GLY A N 1
ATOM 945 C CA . GLY A 1 122 ? -3.102 -4.964 -7.474 1.00 91.44 122 GLY A CA 1
ATOM 946 C C . GLY A 1 122 ? -3.019 -4.118 -8.731 1.00 91.44 122 GLY A C 1
ATOM 947 O O . GLY A 1 122 ? -3.478 -4.484 -9.819 1.00 91.44 122 GLY A O 1
ATOM 948 N N . TRP A 1 123 ? -2.420 -2.949 -8.555 1.00 92.94 123 TRP A N 1
ATOM 949 C CA . TRP A 1 123 ? -2.354 -1.910 -9.565 1.00 92.94 123 TRP A CA 1
ATOM 950 C C . TRP A 1 123 ? -0.948 -1.353 -9.641 1.00 92.94 123 TRP A C 1
ATOM 952 O O . TRP A 1 123 ? -0.360 -0.965 -8.630 1.00 92.94 123 TRP A O 1
ATOM 962 N N . ARG A 1 124 ? -0.417 -1.258 -10.858 1.00 92.44 124 ARG A N 1
ATOM 963 C CA . ARG A 1 124 ? 0.694 -0.348 -11.113 1.00 92.44 124 ARG A CA 1
ATOM 964 C C . ARG A 1 124 ? 0.153 1.055 -11.252 1.00 92.44 124 ARG A C 1
ATOM 966 O O . ARG A 1 124 ? -0.909 1.244 -11.843 1.00 92.44 124 ARG A O 1
ATOM 973 N N . TRP A 1 125 ? 0.920 2.013 -10.772 1.00 91.81 125 TRP A N 1
ATOM 974 C CA . TRP A 1 125 ? 0.598 3.418 -10.917 1.00 91.81 125 TRP A CA 1
ATOM 975 C C . TRP A 1 125 ? 1.817 4.201 -11.389 1.00 91.81 125 TRP A C 1
ATOM 977 O O . TRP A 1 125 ? 2.958 3.810 -11.127 1.00 91.81 125 TRP A O 1
ATOM 987 N N . ILE A 1 126 ? 1.565 5.281 -12.120 1.00 90.31 126 ILE A N 1
ATOM 988 C CA . ILE A 1 126 ? 2.571 6.257 -12.544 1.00 90.31 126 ILE A CA 1
ATOM 989 C C . ILE A 1 126 ? 2.040 7.623 -12.127 1.00 90.31 126 ILE A C 1
ATOM 991 O O . ILE A 1 126 ? 0.928 7.985 -12.514 1.00 90.31 126 ILE A O 1
ATOM 995 N N . GLY A 1 127 ? 2.804 8.320 -11.288 1.00 85.38 127 GLY A N 1
ATOM 996 C CA . GLY A 1 127 ? 2.485 9.676 -10.852 1.00 85.38 127 GLY A CA 1
ATOM 997 C C . GLY A 1 127 ? 3.154 10.718 -11.742 1.00 85.38 127 GLY A C 1
ATOM 998 O O . GLY A 1 127 ? 3.721 10.401 -12.789 1.00 85.38 127 GLY A O 1
ATOM 999 N N . ASP A 1 128 ? 3.131 11.971 -11.300 1.00 77.62 128 ASP A N 1
ATOM 1000 C CA . ASP A 1 128 ? 3.832 13.047 -11.995 1.00 77.62 128 ASP A CA 1
ATOM 1001 C C . ASP A 1 128 ? 5.352 12.801 -12.053 1.00 77.62 128 ASP A C 1
ATOM 1003 O O . ASP A 1 128 ? 6.017 12.577 -11.039 1.00 77.62 128 ASP A O 1
ATOM 1007 N N . GLY A 1 129 ? 5.916 12.903 -13.260 1.00 79.06 129 GLY A N 1
ATOM 1008 C CA . GLY A 1 129 ? 7.336 12.663 -13.520 1.00 79.06 129 GLY A CA 1
ATOM 1009 C C . GLY A 1 129 ? 7.623 11.221 -13.937 1.00 79.06 129 GLY A C 1
ATOM 1010 O O . GLY A 1 129 ? 6.928 10.663 -14.782 1.00 79.06 129 GLY A O 1
ATOM 1011 N N . ASP A 1 130 ? 8.701 10.651 -13.407 1.00 79.56 130 ASP A N 1
ATOM 1012 C CA . ASP A 1 130 ? 9.177 9.294 -13.698 1.00 79.56 130 ASP A CA 1
ATOM 1013 C C . ASP A 1 130 ? 9.072 8.356 -12.477 1.00 79.56 130 ASP A C 1
ATOM 1015 O O . ASP A 1 130 ? 9.590 7.238 -12.481 1.00 79.56 130 ASP A O 1
ATOM 1019 N N . ASN A 1 131 ? 8.351 8.799 -11.442 1.00 86.06 131 ASN A N 1
ATOM 1020 C CA . ASN A 1 131 ? 8.042 8.011 -10.257 1.00 86.06 131 ASN A CA 1
ATOM 1021 C C . ASN A 1 131 ? 6.724 7.250 -10.421 1.00 86.06 131 ASN A C 1
ATOM 1023 O O . ASN A 1 131 ? 5.772 7.699 -11.061 1.00 86.06 131 ASN A O 1
ATOM 1027 N N . GLY A 1 132 ? 6.653 6.085 -9.795 1.00 91.19 132 GLY A N 1
ATOM 1028 C CA . GLY A 1 132 ? 5.465 5.246 -9.842 1.00 91.19 132 GLY A CA 1
ATOM 1029 C C . GLY A 1 132 ? 5.549 4.123 -8.833 1.00 91.19 132 GLY A C 1
ATOM 1030 O O . GLY A 1 132 ? 6.292 4.205 -7.855 1.00 91.19 132 GLY A O 1
ATOM 1031 N N . GLY A 1 133 ? 4.811 3.047 -9.067 1.00 91.50 133 GLY A N 1
ATOM 1032 C CA . GLY A 1 133 ? 4.820 1.958 -8.112 1.00 91.50 133 GLY A CA 1
ATOM 1033 C C . GLY A 1 133 ? 3.832 0.840 -8.357 1.00 91.50 133 GLY A C 1
ATOM 1034 O O . GLY A 1 133 ? 3.275 0.686 -9.446 1.00 91.50 133 GLY A O 1
ATOM 1035 N N . TYR A 1 134 ? 3.653 0.040 -7.312 1.00 92.25 134 TYR A N 1
ATOM 1036 C CA . TYR A 1 134 ? 2.685 -1.043 -7.235 1.00 92.25 134 TYR A CA 1
ATOM 1037 C C . TYR A 1 134 ? 1.968 -1.008 -5.889 1.00 92.25 134 TYR A C 1
ATOM 1039 O O . TYR A 1 134 ? 2.612 -0.921 -4.847 1.00 92.25 134 TYR A O 1
ATOM 1047 N N . VAL A 1 135 ? 0.645 -1.097 -5.908 1.00 92.19 135 VAL A N 1
ATOM 1048 C CA . VAL A 1 135 ? -0.174 -1.110 -4.696 1.00 92.19 135 VAL A CA 1
ATOM 1049 C C . VAL A 1 135 ? -1.209 -2.219 -4.747 1.00 92.19 135 VAL A C 1
ATOM 1051 O O . VAL A 1 135 ? -1.769 -2.509 -5.805 1.00 92.19 135 VAL A O 1
ATOM 1054 N N . GLU A 1 136 ? -1.506 -2.800 -3.590 1.00 93.69 136 GLU A N 1
ATOM 1055 C CA . GLU A 1 136 ? -2.669 -3.670 -3.405 1.00 93.69 136 GLU A CA 1
ATOM 1056 C C . GLU A 1 136 ? -3.639 -3.067 -2.393 1.00 93.69 136 GLU A C 1
ATOM 1058 O O . GLU A 1 136 ? -3.240 -2.416 -1.425 1.00 93.69 136 GLU A O 1
ATOM 1063 N N . LYS A 1 137 ? -4.933 -3.288 -2.629 1.00 93.12 137 LYS A N 1
ATOM 1064 C CA . LYS A 1 137 ? -5.986 -2.790 -1.753 1.00 93.12 137 LYS A CA 1
ATOM 1065 C C . LYS A 1 137 ? -6.160 -3.714 -0.543 1.00 93.12 137 LYS A C 1
ATOM 1067 O O . LYS A 1 137 ? -6.411 -4.908 -0.700 1.00 93.12 137 LYS A O 1
ATOM 1072 N N . VAL A 1 138 ? -6.113 -3.143 0.655 1.00 90.50 138 VAL A N 1
ATOM 1073 C CA . VAL A 1 138 ? -6.636 -3.739 1.890 1.00 90.50 138 VAL A CA 1
ATOM 1074 C C . VAL A 1 138 ? -8.164 -3.639 1.840 1.00 90.50 138 VAL A C 1
ATOM 1076 O O . VAL A 1 138 ? -8.683 -2.541 1.631 1.00 90.50 138 VAL A O 1
ATOM 1079 N N . LEU A 1 139 ? -8.857 -4.782 1.942 1.00 77.50 139 LEU A N 1
ATOM 1080 C CA . LEU A 1 139 ? -10.303 -4.910 1.693 1.00 77.50 139 LEU A CA 1
ATOM 1081 C C . LEU A 1 139 ? -11.162 -3.874 2.427 1.00 77.50 139 LEU A C 1
ATOM 1083 O O . LEU A 1 139 ? -10.962 -3.682 3.645 1.00 77.50 139 LEU A O 1
#

Foldseek 3Di:
DPDCVVVVVVVVVVVVVVVVVVVVVVVVVVQVVVCVVCLVLVVLLWCVVVPHDDPCNVVSCVVQVVQFDWDADDDPFGKIWTWRDWDDDPPEIATEGEMEGPVPDDAFPPRFDWDWDDDPQWTWTDGPDRYTYTYHYRD

Sequence (139 aa):
MKDKKWLVLIGVAAAITFALYWLTSDTKGLLTGDLVNNQEELTILAQHLLGQESADGAALLDKYSSTYEIDVWQEDKVCVEFHAGASIFGSETSYYGFYYSPEDELIALHGHEAEFTADGAGWRWIGDGDNGGYVEKVL

Radius of gyration: 18.53 Å; Cα contacts (8 Å, |Δi|>4): 204; chains: 1; bounding box: 51×30×59 Å

Secondary structure (DSSP, 8-state):
---THHHHHHHHHHHHHHHHHHHHHHHHHHHHHHHHHHHHHHHHHHHHHTT---SSHHHHHHHHTTTSEEEEE-SSS-EEEEEEEEEEETTEEEEEEEEE-TT-----GGG---EEEEETTEEEEE-SSS-EEEEEEE-

Solvent-accessible surface area (backbone atoms only — not comparable to full-atom values): 7863 Å² total; per-residue (Å²): 133,83,77,66,63,64,62,54,52,51,52,53,52,52,49,50,54,50,50,52,52,51,56,56,48,50,54,50,55,49,50,54,49,53,43,71,76,40,35,68,58,54,34,46,28,42,41,28,76,73,71,43,93,53,94,55,20,69,61,43,44,65,66,41,60,81,68,25,54,74,49,79,42,72,87,92,56,60,34,32,38,36,41,63,48,72,50,78,59,91,91,25,39,37,37,33,36,36,34,34,39,94,81,73,61,91,73,46,82,91,77,43,72,58,56,75,43,85,49,93,91,28,30,33,35,40,34,83,82,70,32,31,33,42,35,32,74,40,117

Mean predicted aligned error: 8.76 Å

Nearest PDB structures (foldseek):
  9k3e-assembly1_C  TM=3.116E-01  e=5.710E-01  Taylorella equigenitalis MCE9
  5yuo-assembly1_A  TM=2.558E-01  e=8.385E-01  Pseudomonas aeruginosa PAO1
  8d8k-assembl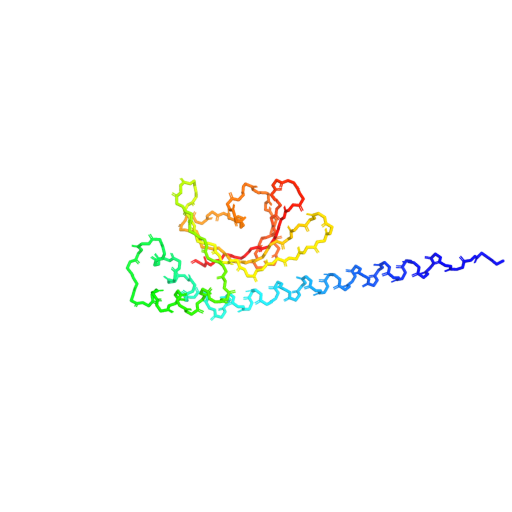y1_C  TM=2.854E-01  e=2.191E+00  Saccharomyces cerevisiae
  6rup-assembly1_B-2  TM=3.467E-01  e=3.899E+00  Homo sapiens
  8d8l-assembly1_C  TM=2.734E-01  e=3.218E+00  Saccharomyces cerevisiae